Protein AF-A0A183U2Y0-F1 (afdb_monomer_lite)

Organism: Toxocara canis (NCBI:txid6265)

Foldseek 3Di:
DVLVVVLVVCVVVVQADPVVRAGDPPDDDPCPVVRVVSVLCVPCVPQDPLRSDPCSVVVVVVVVVCCVVVVVVVVVVVCPVVDPVVVVCCVVCVVVVVVVVVPPD

Secondary structure (DSSP, 8-state):
-HHHHHHHHHHHTT-EETTTTEE-TT--STTHHHHHHHHHHHH-TT--TTTSSHHHHHHHHHHHHHHHHHHHHHHHHHHHHHS-HHHHHHHHTHHHHHHHHTT--

Structure (mmCIF, N/CA/C/O backbone):
data_AF-A0A183U2Y0-F1
#
_entry.id   AF-A0A183U2Y0-F1
#
loop_
_atom_site.group_PDB
_atom_site.id
_atom_site.type_symbol
_atom_site.label_atom_id
_atom_site.label_alt_id
_atom_site.label_comp_id
_atom_site.label_asym_id
_atom_site.label_entity_id
_atom_site.label_seq_id
_atom_site.pdbx_PDB_ins_code
_atom_site.Cartn_x
_atom_site.Cartn_y
_atom_site.Cartn_z
_atom_site.occupancy
_atom_site.B_iso_or_equiv
_atom_site.auth_seq_id
_atom_site.auth_comp_id
_atom_site.auth_asym_id
_atom_site.auth_atom_id
_atom_site.pdbx_PDB_model_num
ATOM 1 N N . MET A 1 1 ? -27.495 2.476 7.727 1.00 63.47 1 MET A N 1
ATOM 2 C CA . MET A 1 1 ? -27.645 2.187 9.177 1.00 63.47 1 MET A CA 1
ATOM 3 C C . MET A 1 1 ? -26.895 0.935 9.640 1.00 63.47 1 MET A C 1
ATOM 5 O O . MET A 1 1 ? -26.521 0.868 10.803 1.00 63.47 1 MET A O 1
ATOM 9 N N . GLU A 1 2 ? -26.653 -0.049 8.771 1.00 84.31 2 GLU A N 1
ATOM 10 C CA . GLU A 1 2 ? -26.036 -1.329 9.155 1.00 84.31 2 GLU A CA 1
ATOM 11 C C . GLU A 1 2 ? -24.578 -1.204 9.640 1.00 84.31 2 GLU A C 1
ATOM 13 O O . GLU A 1 2 ? -24.201 -1.833 10.625 1.00 84.31 2 GLU A O 1
ATOM 18 N N . MET A 1 3 ? -23.792 -0.306 9.032 1.00 83.12 3 MET A N 1
ATOM 19 C CA . MET A 1 3 ? -22.414 0.001 9.445 1.00 83.12 3 MET A CA 1
ATOM 20 C C . MET A 1 3 ? -22.329 0.483 10.901 1.00 83.12 3 MET A C 1
ATOM 22 O O . MET A 1 3 ? -21.543 -0.040 11.683 1.00 83.12 3 MET A O 1
ATOM 26 N N . PHE A 1 4 ? -23.190 1.423 11.301 1.00 86.25 4 PHE A N 1
ATOM 27 C CA . PHE A 1 4 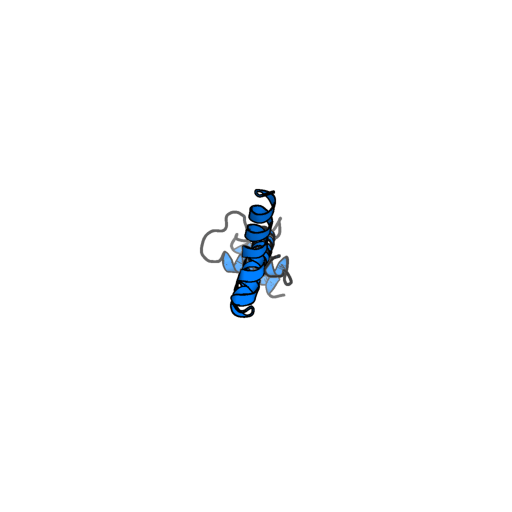? -23.224 1.925 12.678 1.00 86.25 4 PHE A CA 1
ATOM 28 C C . PHE A 1 4 ? -23.658 0.852 13.684 1.00 86.25 4 PHE A C 1
ATOM 30 O O . PHE A 1 4 ? -23.138 0.814 14.794 1.00 86.25 4 PHE A O 1
ATOM 37 N N . ARG A 1 5 ? -24.538 -0.085 13.295 1.00 89.81 5 ARG A N 1
ATOM 38 C CA . ARG A 1 5 ? -24.836 -1.262 14.133 1.00 89.81 5 ARG A CA 1
ATOM 39 C C . ARG A 1 5 ? -23.604 -2.149 14.326 1.00 89.81 5 ARG A C 1
ATOM 41 O O . ARG A 1 5 ? -23.394 -2.634 15.433 1.00 89.81 5 ARG A O 1
ATOM 48 N N . GLN A 1 6 ? -22.788 -2.347 13.289 1.00 90.38 6 GLN A N 1
ATOM 49 C CA . GLN A 1 6 ? -21.547 -3.126 13.395 1.00 90.38 6 GLN A CA 1
ATOM 50 C C . GLN A 1 6 ? -20.499 -2.420 14.261 1.00 90.38 6 GLN A C 1
ATOM 52 O O . GLN A 1 6 ? -19.887 -3.067 15.104 1.00 90.38 6 GLN A O 1
ATOM 57 N N . ILE A 1 7 ? -20.348 -1.099 14.125 1.00 89.50 7 ILE A N 1
ATOM 58 C CA . ILE A 1 7 ? -19.475 -0.295 14.993 1.00 89.50 7 ILE A CA 1
ATOM 59 C C . ILE A 1 7 ? -19.920 -0.415 16.454 1.00 89.50 7 ILE A C 1
ATOM 61 O O . ILE A 1 7 ? -19.103 -0.741 17.310 1.00 89.50 7 ILE A O 1
ATOM 65 N N . ASN A 1 8 ? -21.218 -0.261 16.734 1.00 91.00 8 ASN A N 1
ATOM 66 C CA . ASN A 1 8 ? -21.757 -0.408 18.089 1.00 91.00 8 ASN A CA 1
ATOM 67 C C . ASN A 1 8 ? -21.538 -1.821 18.645 1.00 91.00 8 ASN A C 1
ATOM 69 O O . ASN A 1 8 ? -21.179 -1.980 19.810 1.00 91.00 8 ASN A O 1
ATOM 73 N N . LYS A 1 9 ? -21.688 -2.854 17.807 1.00 91.88 9 LYS A N 1
ATOM 74 C CA . LYS A 1 9 ? -21.356 -4.232 18.180 1.00 91.88 9 LYS A CA 1
ATOM 75 C C . LYS A 1 9 ? -19.870 -4.364 18.532 1.00 91.88 9 LYS A C 1
ATOM 77 O O . LYS A 1 9 ? -19.547 -4.861 19.605 1.00 91.88 9 LYS A O 1
ATOM 82 N N . PHE A 1 10 ? -18.958 -3.869 17.696 1.00 91.38 10 PHE A N 1
ATOM 83 C CA . PHE A 1 10 ? -17.519 -3.927 17.973 1.00 91.38 10 PHE A CA 1
ATOM 84 C C . PHE A 1 10 ? -17.097 -3.087 19.183 1.00 91.38 10 PHE A C 1
ATOM 86 O O . PHE A 1 10 ? -16.181 -3.487 19.901 1.00 91.38 10 PHE A O 1
ATOM 93 N N . ALA A 1 11 ? -17.775 -1.973 19.453 1.00 89.06 11 ALA A N 1
ATOM 94 C CA . ALA A 1 11 ? -17.606 -1.202 20.680 1.00 89.06 11 ALA A CA 1
ATOM 95 C C . ALA A 1 11 ? -18.033 -2.019 21.906 1.00 89.06 11 ALA A C 1
ATOM 97 O O . ALA A 1 11 ? -17.266 -2.113 22.862 1.00 89.06 11 ALA A O 1
ATOM 98 N N . SER A 1 12 ? -19.187 -2.695 21.845 1.00 89.44 12 SER A N 1
ATOM 99 C CA . SER A 1 12 ? -19.656 -3.576 22.927 1.00 89.44 12 SER A CA 1
ATOM 100 C C . SER A 1 12 ? -18.737 -4.780 23.170 1.00 89.44 12 SER A C 1
ATOM 102 O O . SER A 1 12 ? -18.533 -5.187 24.307 1.00 89.44 12 SER A O 1
ATOM 104 N N . GLU A 1 13 ? -18.104 -5.304 22.116 1.00 89.50 13 GLU A N 1
ATOM 105 C CA . GLU A 1 13 ? -17.101 -6.374 22.199 1.00 89.50 13 GLU A CA 1
ATOM 106 C C . GLU A 1 13 ? -15.715 -5.867 22.645 1.00 89.50 13 GLU A C 1
ATOM 108 O O . GLU A 1 13 ? -14.756 -6.637 22.693 1.00 89.50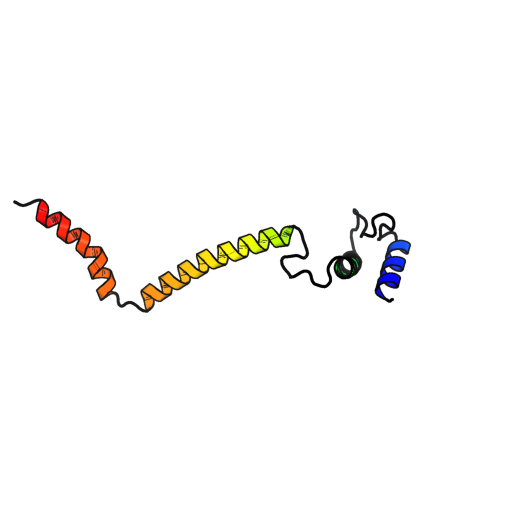 13 GLU A O 1
ATOM 113 N N . GLY A 1 14 ? -15.574 -4.566 22.925 1.00 88.94 14 GLY A N 1
ATOM 114 C CA . GLY A 1 14 ? -14.321 -3.946 23.352 1.00 88.94 14 GLY A CA 1
ATOM 115 C C . GLY A 1 14 ? -13.255 -3.848 22.258 1.00 88.94 14 GLY A C 1
ATOM 116 O O . GLY A 1 14 ? -12.093 -3.588 22.574 1.00 88.94 14 GLY A O 1
ATOM 117 N N . LYS A 1 15 ? -13.634 -4.048 20.991 1.00 90.25 15 LYS A N 1
ATOM 118 C CA . LYS A 1 15 ? -12.761 -4.044 19.806 1.00 90.25 15 LYS A CA 1
ATOM 119 C C . LYS A 1 15 ? -12.683 -2.685 19.108 1.00 90.25 15 LYS A C 1
ATOM 121 O O . LYS A 1 15 ? -11.774 -2.450 18.313 1.00 90.25 15 LYS A O 1
ATOM 126 N N . TRP A 1 16 ? -13.626 -1.801 19.402 1.00 91.31 16 TRP A N 1
ATOM 127 C CA . TRP A 1 16 ? -13.680 -0.447 18.866 1.00 91.31 16 TRP A CA 1
ATOM 128 C C . TRP A 1 16 ? -13.361 0.569 19.957 1.00 91.31 16 TRP A C 1
ATOM 130 O O . TRP A 1 16 ? -13.890 0.492 21.067 1.00 91.31 16 TRP A O 1
ATOM 140 N N . ASP A 1 17 ? -12.494 1.519 19.640 1.00 88.44 17 ASP A N 1
ATOM 141 C CA . ASP A 1 17 ? -12.271 2.713 20.434 1.00 88.44 17 ASP A CA 1
ATOM 142 C C . ASP A 1 17 ? -13.313 3.761 20.034 1.00 88.44 17 ASP A C 1
ATOM 144 O O . ASP A 1 17 ? -13.281 4.306 18.932 1.00 88.44 17 ASP A O 1
ATOM 148 N N . SER A 1 18 ? -14.264 4.020 20.932 1.00 85.62 18 SER A N 1
ATOM 149 C CA . SER A 1 18 ? -15.361 4.960 20.677 1.00 85.62 18 SER A CA 1
ATOM 150 C C . SER A 1 18 ? -14.929 6.425 20.771 1.00 85.62 18 SER A C 1
ATOM 152 O O . SER A 1 18 ? -15.624 7.282 20.239 1.00 85.62 18 SER A O 1
ATOM 154 N N . ILE A 1 19 ? -13.792 6.717 21.414 1.00 83.19 19 ILE A N 1
ATOM 155 C CA . ILE A 1 19 ? -13.258 8.079 21.540 1.00 83.19 19 ILE A CA 1
ATOM 156 C C . ILE A 1 19 ? -12.614 8.485 20.214 1.00 83.19 19 ILE A C 1
ATOM 158 O O . ILE A 1 19 ? -12.931 9.531 19.658 1.00 83.19 19 ILE A O 1
ATOM 162 N N . ASN A 1 20 ? -11.743 7.621 19.688 1.00 82.94 20 ASN A N 1
ATOM 163 C CA . ASN A 1 20 ? -11.017 7.866 18.438 1.00 82.94 20 ASN A CA 1
ATOM 164 C C . ASN A 1 20 ? -11.771 7.382 17.189 1.00 82.94 20 ASN A C 1
ATOM 166 O O . ASN A 1 20 ? -11.310 7.585 16.069 1.00 82.94 20 ASN A O 1
ATOM 170 N N . ASN A 1 21 ? -12.917 6.728 17.385 1.00 85.38 21 ASN A N 1
ATOM 171 C CA . ASN A 1 21 ? -13.745 6.119 16.352 1.00 85.38 21 ASN A CA 1
ATOM 172 C C . ASN A 1 21 ? -12.953 5.224 15.380 1.00 85.38 21 ASN A C 1
ATOM 174 O O . ASN A 1 21 ? -13.034 5.349 14.156 1.00 85.38 21 ASN A O 1
ATOM 178 N N . ALA A 1 22 ? -12.153 4.332 15.958 1.00 88.12 22 ALA A N 1
ATOM 179 C CA . ALA A 1 22 ? -11.223 3.474 15.240 1.00 88.12 22 ALA A CA 1
ATOM 180 C C . ALA A 1 22 ? -11.126 2.086 15.904 1.00 88.12 22 ALA A C 1
ATOM 182 O O . ALA A 1 22 ? -11.515 1.917 17.061 1.00 88.12 22 ALA A O 1
ATOM 183 N N . PRO A 1 23 ? -10.586 1.066 15.215 1.00 90.00 23 PRO A N 1
ATOM 184 C CA . PRO A 1 23 ? -10.221 -0.199 15.845 1.00 90.00 23 PRO A CA 1
ATOM 185 C C . PRO A 1 23 ? -9.227 0.028 16.993 1.00 90.00 23 PRO A C 1
ATOM 187 O O . PRO A 1 23 ? -8.318 0.850 16.864 1.00 90.00 23 PRO A O 1
ATOM 190 N N . LYS A 1 24 ? -9.337 -0.725 18.096 1.00 86.56 24 LYS A N 1
ATOM 191 C CA . LYS A 1 24 ? -8.328 -0.651 19.167 1.00 86.56 24 LYS A CA 1
ATOM 192 C C . LYS A 1 24 ? -6.936 -1.033 18.653 1.00 86.56 24 LYS A C 1
ATOM 194 O O . LYS A 1 24 ? -6.795 -1.972 17.874 1.00 86.56 24 LYS A O 1
ATOM 199 N N . LEU A 1 25 ? -5.906 -0.366 19.180 1.00 77.94 25 LEU A N 1
ATOM 200 C CA . LEU A 1 25 ? -4.498 -0.618 18.839 1.00 77.94 25 LEU A CA 1
ATOM 201 C C . LEU A 1 25 ? -4.083 -2.088 19.016 1.00 77.94 25 LEU A C 1
ATOM 203 O O . LEU A 1 25 ? -3.422 -2.654 18.150 1.00 77.94 25 LEU A O 1
ATOM 207 N N . PHE A 1 26 ? -4.496 -2.721 20.115 1.00 82.75 26 PHE A N 1
ATOM 208 C CA . PHE A 1 26 ? -4.134 -4.104 20.442 1.00 82.75 26 PHE A CA 1
ATOM 209 C C . PHE A 1 26 ? -5.220 -5.098 20.023 1.00 82.75 26 PHE A C 1
ATOM 211 O O . PHE A 1 26 ? -5.751 -5.845 20.845 1.00 82.75 26 PHE A O 1
ATOM 218 N N . LEU A 1 27 ? -5.576 -5.094 18.736 1.00 82.25 27 LEU A N 1
ATOM 219 C CA . LEU A 1 27 ? -6.529 -6.053 18.184 1.00 82.25 27 LEU A CA 1
ATOM 220 C C . LEU A 1 27 ? -5.818 -7.267 17.579 1.00 82.25 27 LEU A C 1
ATOM 222 O O . LEU A 1 27 ? -5.296 -7.212 16.463 1.00 82.25 27 LEU A O 1
ATOM 226 N N . PHE A 1 28 ? -5.850 -8.388 18.293 1.00 79.00 28 PHE A N 1
ATOM 227 C CA . PHE A 1 28 ? -5.256 -9.649 17.852 1.00 79.00 28 PHE A CA 1
ATOM 228 C C . PHE A 1 28 ? -6.320 -10.748 17.726 1.00 79.00 28 PHE A C 1
ATOM 230 O O . PHE A 1 28 ? -7.300 -10.771 18.467 1.00 79.00 28 PHE A O 1
ATOM 237 N N . GLY A 1 29 ? -6.129 -11.672 16.781 1.00 78.75 29 GLY A N 1
ATOM 238 C CA . GLY A 1 29 ? -6.984 -12.854 16.623 1.00 78.75 29 GLY A CA 1
ATOM 239 C C . GLY A 1 29 ? -8.216 -12.683 15.720 1.00 78.75 29 GLY A C 1
ATOM 240 O O . GLY A 1 29 ? -8.275 -11.816 14.842 1.00 78.75 29 GLY A O 1
ATOM 241 N N . LYS A 1 30 ? -9.192 -13.588 15.897 1.00 73.69 30 LYS A N 1
ATOM 242 C CA . LYS A 1 30 ? -10.403 -13.689 15.063 1.00 73.69 30 LYS A CA 1
ATOM 243 C C . LYS A 1 30 ? -11.283 -12.439 15.221 1.00 73.69 30 LYS A C 1
ATOM 245 O O . LYS A 1 30 ? -11.619 -12.038 16.331 1.00 73.69 30 LYS A O 1
ATOM 250 N N . GLY A 1 31 ? -11.665 -11.834 14.095 1.00 77.25 31 GLY A N 1
ATOM 251 C CA . GLY A 1 31 ? -12.502 -10.627 14.037 1.00 77.25 31 GLY A CA 1
ATOM 252 C C . GLY A 1 31 ? -11.748 -9.328 13.732 1.00 77.25 31 GLY A C 1
ATOM 253 O O . GLY A 1 31 ? -12.390 -8.328 13.427 1.00 77.25 31 GLY A O 1
ATOM 254 N N . ARG A 1 32 ? -10.404 -9.328 13.714 1.00 83.38 32 ARG A N 1
ATOM 255 C CA . ARG A 1 32 ? -9.619 -8.160 13.266 1.00 83.38 32 ARG A CA 1
ATOM 256 C C . ARG A 1 32 ? -9.961 -7.746 11.841 1.00 83.38 32 ARG A C 1
ATOM 258 O O . ARG A 1 32 ? -10.179 -6.567 11.587 1.00 83.38 32 ARG A O 1
ATOM 265 N N . ALA A 1 33 ? -10.032 -8.710 10.928 1.00 83.31 33 ALA A N 1
ATOM 266 C CA . ALA A 1 33 ? -10.337 -8.440 9.527 1.00 83.31 33 ALA A CA 1
ATOM 267 C C . ALA A 1 33 ? -11.704 -7.756 9.353 1.00 83.31 33 ALA A C 1
ATOM 269 O O . ALA A 1 33 ? -11.815 -6.814 8.575 1.00 83.31 33 ALA A O 1
ATOM 270 N N . ASP A 1 34 ? -12.717 -8.173 10.116 1.00 86.69 34 ASP A N 1
ATOM 271 C CA . ASP A 1 34 ? -14.062 -7.597 10.037 1.00 86.69 34 ASP 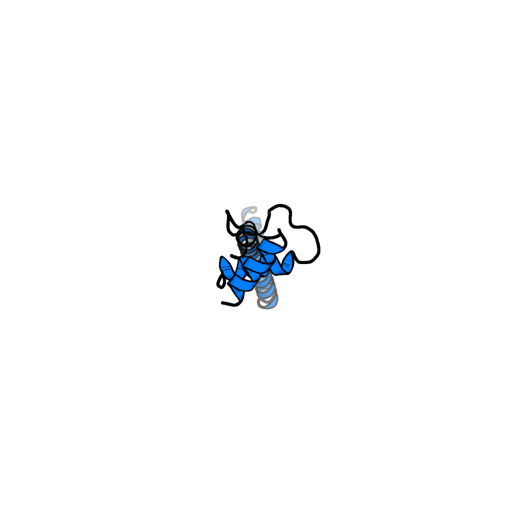A CA 1
ATOM 272 C C . ASP A 1 34 ? -14.113 -6.170 10.599 1.00 86.69 34 ASP A C 1
ATOM 274 O O . ASP A 1 34 ? -14.706 -5.288 9.980 1.00 86.69 34 ASP A O 1
ATOM 278 N N . VAL A 1 35 ? -13.438 -5.923 11.727 1.00 87.88 35 VAL A N 1
ATOM 279 C CA . VAL A 1 35 ? -13.347 -4.591 12.348 1.00 87.88 35 VAL A CA 1
ATOM 280 C C . VAL A 1 35 ? -12.617 -3.609 11.428 1.00 87.88 35 VAL A C 1
ATOM 282 O O . VAL A 1 35 ? -13.100 -2.503 11.187 1.00 87.88 35 VAL A O 1
ATOM 285 N N . TYR A 1 36 ? -11.487 -4.027 10.848 1.00 85.44 36 TYR A N 1
ATOM 286 C CA . TYR A 1 36 ? -10.760 -3.207 9.878 1.00 85.44 36 TYR A CA 1
ATOM 287 C C . TYR A 1 36 ? -11.544 -3.023 8.578 1.00 85.44 36 TYR A C 1
ATOM 289 O O . TYR A 1 36 ? -11.510 -1.934 8.018 1.00 85.44 36 TYR A O 1
ATOM 297 N N . ARG A 1 37 ? -12.302 -4.022 8.107 1.00 85.50 37 ARG A N 1
ATOM 298 C CA . ARG A 1 37 ? -13.175 -3.867 6.931 1.00 85.50 37 ARG A CA 1
ATOM 299 C C . ARG A 1 37 ? -14.191 -2.745 7.141 1.00 85.50 37 ARG A C 1
ATOM 301 O O . ARG A 1 37 ? -14.315 -1.890 6.270 1.00 85.50 37 ARG A O 1
ATOM 308 N N . VAL A 1 38 ? -14.865 -2.723 8.291 1.00 87.19 38 VAL A N 1
ATOM 309 C CA . VAL A 1 38 ? -15.826 -1.661 8.638 1.00 87.19 38 VAL A CA 1
ATOM 310 C C . VAL A 1 38 ? -15.133 -0.307 8.781 1.00 87.19 38 VAL A C 1
ATOM 312 O O . VAL A 1 38 ? -15.620 0.688 8.253 1.00 87.19 38 VAL A O 1
ATOM 315 N N . TYR A 1 39 ? -13.958 -0.264 9.411 1.00 86.12 39 TYR A N 1
ATOM 316 C CA . TYR A 1 39 ? -13.164 0.962 9.504 1.00 86.12 39 TYR A CA 1
ATOM 317 C C . TYR A 1 39 ? -12.749 1.507 8.131 1.00 86.12 39 TYR A C 1
ATOM 319 O O . TYR A 1 39 ? -12.900 2.694 7.862 1.00 86.12 39 TYR A O 1
ATOM 327 N N . HIS A 1 40 ? -12.288 0.648 7.224 1.00 81.12 40 HIS A N 1
ATOM 328 C CA . HIS A 1 40 ? -11.919 1.054 5.869 1.00 81.12 40 HIS A CA 1
ATOM 329 C C . HIS A 1 40 ? -13.129 1.525 5.053 1.00 81.12 40 HIS A C 1
ATOM 331 O O . HIS A 1 40 ? -13.009 2.500 4.317 1.00 81.12 40 HIS A O 1
ATOM 337 N N . GLN A 1 41 ? -14.293 0.885 5.213 1.00 81.81 41 GLN A N 1
ATOM 338 C CA . GLN A 1 41 ? -15.552 1.355 4.622 1.00 81.81 41 GLN A CA 1
ATOM 339 C C . GLN A 1 41 ? -15.963 2.733 5.152 1.00 81.81 41 GLN A C 1
ATOM 341 O O . GLN A 1 41 ? -16.535 3.519 4.403 1.00 81.81 41 GLN A O 1
ATOM 346 N N . MET A 1 42 ? -15.656 3.031 6.418 1.00 79.06 42 MET A N 1
ATOM 347 C CA . MET A 1 42 ? -15.955 4.319 7.036 1.00 79.06 42 MET A CA 1
ATOM 348 C C . MET A 1 42 ? -14.984 5.428 6.602 1.00 79.06 42 MET A C 1
ATOM 350 O O . MET A 1 42 ? -15.419 6.532 6.292 1.00 79.06 42 MET A O 1
ATOM 354 N N . VAL A 1 43 ? -13.678 5.156 6.608 1.00 74.94 43 VAL A N 1
ATOM 355 C CA . VAL A 1 43 ? -12.641 6.180 6.393 1.00 74.94 43 VAL A CA 1
ATOM 356 C C . VAL A 1 43 ? -12.374 6.424 4.911 1.00 74.94 43 VAL A C 1
ATOM 358 O O . VAL A 1 43 ? -12.023 7.540 4.529 1.00 74.94 43 VAL A O 1
ATOM 361 N N . SER A 1 44 ? -12.500 5.409 4.050 1.00 65.38 44 SER A N 1
ATOM 362 C CA . SER A 1 44 ? -12.220 5.568 2.619 1.00 65.38 44 SER A CA 1
ATOM 363 C C . SER A 1 44 ? -12.880 4.478 1.759 1.00 65.38 44 SER A C 1
ATOM 365 O O . SER A 1 44 ? -12.189 3.567 1.285 1.00 65.38 44 SER A O 1
ATOM 367 N N . PRO A 1 45 ? -14.197 4.564 1.497 1.00 61.53 45 PRO A N 1
ATOM 368 C CA . PRO A 1 45 ? -14.861 3.645 0.570 1.00 61.53 45 PRO A CA 1
ATOM 369 C C . PRO A 1 45 ? -14.247 3.694 -0.847 1.00 61.53 45 PRO A C 1
ATOM 371 O O . PRO A 1 45 ? -14.146 2.649 -1.487 1.00 61.53 45 PRO A O 1
ATOM 374 N N . ASP A 1 46 ? -13.713 4.853 -1.263 1.00 55.00 46 ASP A N 1
ATOM 375 C CA . ASP A 1 46 ? -13.084 5.101 -2.576 1.00 55.00 46 ASP A CA 1
ATOM 376 C C . ASP A 1 46 ? -11.544 5.112 -2.573 1.00 55.00 46 ASP A C 1
ATOM 378 O O . ASP A 1 46 ? -10.908 5.530 -3.546 1.00 55.00 46 ASP A O 1
ATOM 382 N N . ALA A 1 47 ? -10.888 4.655 -1.497 1.00 55.16 47 ALA A N 1
ATOM 383 C CA . ALA A 1 47 ? -9.431 4.551 -1.526 1.00 55.16 47 ALA A CA 1
ATOM 384 C C . ALA A 1 47 ? -9.012 3.490 -2.550 1.00 55.16 47 ALA A C 1
ATOM 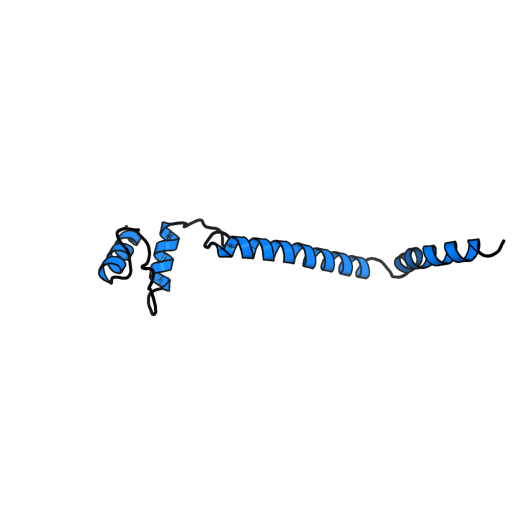386 O O . ALA A 1 47 ? -9.153 2.283 -2.327 1.00 55.16 47 ALA A O 1
ATOM 387 N N . ASN A 1 48 ? -8.464 3.977 -3.666 1.00 60.28 48 ASN A N 1
ATOM 388 C CA . ASN A 1 48 ? -7.774 3.211 -4.696 1.00 60.28 48 ASN A CA 1
ATOM 389 C C . ASN A 1 48 ? -6.824 2.180 -4.043 1.00 60.28 48 ASN A C 1
ATOM 391 O O . ASN A 1 48 ? -6.351 2.406 -2.928 1.00 60.28 48 ASN A O 1
ATOM 395 N N . ILE A 1 49 ? -6.501 1.061 -4.702 1.00 58.06 49 ILE A N 1
ATOM 396 C CA . ILE A 1 49 ? -5.709 -0.040 -4.092 1.00 58.06 49 ILE A CA 1
ATOM 397 C C . ILE A 1 49 ? -4.372 0.481 -3.511 1.00 58.06 49 ILE A C 1
ATOM 399 O O . ILE A 1 49 ? -3.896 0.009 -2.481 1.00 58.06 49 ILE A O 1
ATOM 403 N N . PHE A 1 50 ? -3.829 1.548 -4.106 1.00 60.50 50 PHE A N 1
ATOM 404 C CA . PHE A 1 50 ? -2.616 2.256 -3.679 1.00 60.50 50 PHE A CA 1
ATOM 405 C C . PHE A 1 50 ? -2.809 3.338 -2.594 1.00 60.50 50 PHE A C 1
ATOM 407 O O . PHE A 1 50 ? -1.831 3.932 -2.157 1.00 60.50 50 PHE A O 1
ATOM 414 N N . GLY A 1 51 ? -4.040 3.636 -2.179 1.00 57.22 51 GLY A N 1
ATOM 415 C CA . GLY A 1 51 ? -4.391 4.664 -1.187 1.00 57.22 51 GLY A CA 1
ATOM 416 C C . GLY A 1 51 ? -4.951 4.116 0.129 1.00 57.22 51 GLY A C 1
ATOM 417 O O . GLY A 1 51 ? -5.145 4.879 1.066 1.00 57.22 51 GLY A O 1
ATOM 418 N N . ARG A 1 52 ? -5.196 2.800 0.237 1.00 62.09 52 ARG A N 1
ATOM 419 C CA . ARG A 1 52 ? -5.786 2.183 1.445 1.00 62.09 52 ARG A CA 1
ATOM 420 C C . ARG A 1 52 ? -4.864 2.128 2.663 1.00 62.09 52 ARG A C 1
ATOM 422 O O . ARG A 1 52 ? -5.328 1.812 3.755 1.00 62.09 52 ARG A O 1
ATOM 429 N N . SER A 1 53 ? -3.568 2.376 2.495 1.00 60.88 53 SER A N 1
ATOM 430 C CA . SER A 1 53 ? -2.601 2.328 3.592 1.00 60.88 53 SER A CA 1
ATOM 431 C C . SER A 1 53 ? -1.388 3.216 3.300 1.00 60.88 53 SER A C 1
ATOM 433 O O . SER A 1 53 ? -1.088 3.437 2.123 1.00 60.88 53 SER A O 1
ATOM 435 N N . PRO A 1 54 ? -0.633 3.652 4.328 1.00 62.50 54 PRO A N 1
ATOM 436 C CA . PRO A 1 54 ? 0.652 4.334 4.141 1.00 62.50 54 PRO A CA 1
ATOM 437 C C . PRO A 1 54 ? 1.621 3.549 3.236 1.00 62.50 54 PRO A C 1
ATOM 439 O O . PRO A 1 54 ? 2.394 4.131 2.483 1.00 62.50 54 PRO A O 1
ATOM 442 N N . TYR A 1 55 ? 1.518 2.213 3.232 1.00 66.06 55 TYR A N 1
ATOM 443 C CA . TYR A 1 55 ? 2.302 1.318 2.375 1.00 66.06 55 TYR A CA 1
ATOM 444 C C . TYR A 1 55 ? 1.930 1.381 0.887 1.00 66.06 55 TYR A C 1
ATOM 446 O O . TYR A 1 55 ? 2.747 1.052 0.027 1.00 66.06 55 TYR A O 1
ATOM 454 N N . GLY A 1 56 ? 0.722 1.837 0.553 1.00 68.62 56 GLY A N 1
ATOM 455 C CA . GLY A 1 56 ? 0.253 1.922 -0.828 1.00 68.62 56 GLY A CA 1
ATOM 456 C C . GLY A 1 56 ? 1.038 2.933 -1.669 1.00 68.62 56 GLY A C 1
ATOM 457 O O . GLY A 1 56 ? 1.249 2.714 -2.863 1.00 68.62 56 GLY A O 1
ATOM 458 N N . GLN A 1 57 ? 1.562 3.988 -1.039 1.00 72.69 57 GLN A N 1
ATOM 459 C CA . GLN A 1 57 ? 2.386 4.993 -1.709 1.00 72.69 57 GLN A CA 1
ATOM 460 C C . GLN A 1 57 ? 3.771 4.433 -2.076 1.00 72.69 57 GLN A C 1
ATOM 462 O O . GLN A 1 57 ? 4.244 4.649 -3.194 1.00 72.69 57 GLN A O 1
ATOM 467 N N . TYR A 1 58 ? 4.367 3.624 -1.192 1.00 80.44 58 TYR A N 1
ATOM 468 C CA . TYR A 1 58 ? 5.604 2.887 -1.469 1.00 80.44 58 TYR A CA 1
ATOM 469 C C . TYR A 1 58 ? 5.407 1.835 -2.568 1.00 80.44 58 TYR A C 1
ATOM 471 O O . TYR A 1 58 ? 6.209 1.760 -3.495 1.00 80.44 58 TYR A O 1
ATOM 479 N N . MET A 1 59 ? 4.301 1.085 -2.541 1.00 81.44 59 MET A N 1
ATOM 480 C CA . MET A 1 59 ? 3.981 0.122 -3.602 1.00 81.44 59 MET A CA 1
ATOM 481 C C . MET A 1 59 ? 3.743 0.793 -4.956 1.00 81.44 59 MET A C 1
ATOM 483 O O . MET A 1 59 ? 4.147 0.259 -5.984 1.00 81.44 59 MET A O 1
ATOM 487 N N . LYS A 1 60 ? 3.146 1.990 -4.978 1.00 81.00 60 LYS A N 1
ATOM 488 C CA . LYS A 1 60 ? 2.996 2.786 -6.203 1.00 81.00 60 LYS A CA 1
ATOM 489 C C . LYS A 1 60 ? 4.350 3.227 -6.761 1.00 81.00 60 LYS A C 1
ATOM 491 O O . LYS A 1 60 ? 4.530 3.230 -7.978 1.00 81.00 60 LYS A O 1
ATOM 496 N N . ALA A 1 61 ? 5.294 3.590 -5.893 1.00 84.75 61 ALA A N 1
ATOM 497 C CA . ALA A 1 61 ? 6.657 3.913 -6.301 1.00 84.75 61 ALA A CA 1
ATOM 498 C C . ALA A 1 61 ? 7.373 2.678 -6.870 1.00 84.75 61 ALA A C 1
ATOM 500 O O . ALA A 1 61 ? 7.885 2.743 -7.984 1.00 84.75 61 ALA A O 1
ATOM 501 N N . LEU A 1 62 ? 7.316 1.538 -6.175 1.00 89.38 62 LEU A N 1
ATOM 502 C CA . LEU A 1 62 ? 7.887 0.273 -6.652 1.00 89.38 62 LEU A CA 1
ATOM 503 C C . LEU A 1 62 ? 7.287 -0.167 -7.992 1.00 89.38 62 LEU A C 1
ATOM 505 O O . LEU A 1 62 ? 8.021 -0.559 -8.892 1.00 89.38 62 LEU A O 1
ATOM 509 N N . TRP A 1 63 ? 5.971 -0.037 -8.160 1.00 85.50 63 TRP A N 1
ATOM 510 C CA . TRP A 1 63 ? 5.294 -0.352 -9.416 1.00 85.50 63 TRP A CA 1
ATOM 511 C C . TRP A 1 63 ? 5.773 0.530 -10.575 1.00 85.50 63 TRP A C 1
ATOM 513 O O . TRP A 1 63 ? 6.035 0.033 -11.665 1.00 85.50 63 TRP A O 1
ATOM 523 N N . ARG 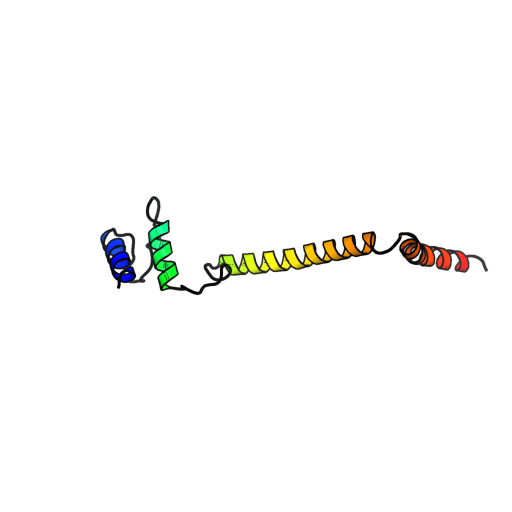A 1 64 ? 5.951 1.837 -10.344 1.00 89.50 64 ARG A N 1
ATOM 524 C CA . ARG A 1 64 ? 6.499 2.756 -11.357 1.00 89.50 64 ARG A CA 1
ATOM 525 C C . ARG A 1 64 ? 7.930 2.395 -11.739 1.00 89.50 64 ARG A C 1
ATOM 527 O O . ARG A 1 64 ? 8.255 2.398 -12.919 1.00 89.50 64 ARG A O 1
ATOM 534 N N . VAL A 1 65 ? 8.757 2.065 -10.752 1.00 93.75 65 VAL A N 1
ATOM 535 C CA . VAL A 1 65 ? 10.138 1.626 -10.973 1.00 93.75 65 VAL A CA 1
ATOM 536 C C . VAL A 1 65 ? 10.159 0.341 -11.804 1.00 93.75 65 VAL A C 1
ATOM 538 O O . VAL A 1 65 ? 10.856 0.275 -12.813 1.00 93.75 65 VAL A O 1
ATOM 541 N N . PHE A 1 66 ? 9.329 -0.640 -11.448 1.00 93.75 66 PHE A N 1
ATOM 542 C CA . PHE A 1 66 ? 9.175 -1.874 -12.212 1.00 93.75 66 PHE A CA 1
ATOM 543 C C . PHE A 1 66 ? 8.748 -1.616 -13.663 1.00 93.75 66 PHE A C 1
ATOM 545 O O . PHE A 1 66 ? 9.341 -2.184 -14.572 1.00 93.75 66 PHE A O 1
ATOM 552 N N . LEU A 1 67 ? 7.776 -0.729 -13.900 1.00 94.50 67 LEU A N 1
ATOM 553 C CA . LEU A 1 67 ? 7.336 -0.379 -15.255 1.00 94.50 67 LEU A CA 1
ATOM 554 C C . LEU A 1 67 ? 8.441 0.276 -16.090 1.00 94.50 67 LEU A C 1
ATOM 556 O O . LEU A 1 67 ? 8.538 -0.006 -17.280 1.00 94.50 67 LEU A O 1
ATOM 560 N N . ILE A 1 68 ? 9.281 1.122 -15.487 1.00 93.50 68 ILE A N 1
ATOM 561 C CA . ILE A 1 68 ? 10.410 1.748 -16.189 1.00 93.50 68 ILE A CA 1
ATOM 562 C C . ILE A 1 68 ? 11.426 0.685 -16.607 1.00 93.50 68 ILE A C 1
ATOM 564 O O . ILE A 1 68 ? 11.803 0.621 -17.778 1.00 93.50 68 ILE A O 1
ATOM 568 N N . PHE A 1 69 ? 11.847 -0.175 -15.677 1.00 93.62 69 PHE A N 1
ATOM 569 C CA . PHE A 1 69 ? 12.838 -1.211 -15.972 1.00 93.62 69 PHE A CA 1
ATOM 570 C C . PHE A 1 69 ? 12.291 -2.278 -16.922 1.00 93.62 69 PHE A C 1
ATOM 572 O O . PHE A 1 69 ? 12.932 -2.597 -17.920 1.00 93.62 69 PHE A O 1
ATOM 579 N N . GLY A 1 70 ? 11.085 -2.781 -16.656 1.00 93.50 70 GLY A N 1
ATOM 580 C CA . GLY A 1 70 ? 10.417 -3.768 -17.498 1.00 93.50 70 GLY A CA 1
ATOM 581 C C . GLY A 1 70 ? 10.115 -3.228 -18.894 1.00 93.50 70 GLY A C 1
ATOM 582 O O . GLY A 1 70 ? 10.349 -3.925 -19.875 1.00 93.50 70 GLY A O 1
ATOM 583 N N . GLY A 1 71 ? 9.671 -1.972 -19.002 1.00 93.56 71 GLY A N 1
ATOM 584 C CA . GLY A 1 71 ? 9.439 -1.310 -20.286 1.00 93.56 71 GLY A CA 1
ATOM 585 C C . GLY A 1 71 ? 10.727 -1.106 -21.081 1.00 93.56 71 GLY A C 1
ATOM 586 O O . GLY A 1 71 ? 10.762 -1.413 -22.267 1.00 93.56 71 GLY A O 1
ATOM 587 N N . THR A 1 72 ? 11.803 -0.660 -20.427 1.00 91.38 72 THR A N 1
ATOM 588 C CA . THR A 1 72 ? 13.118 -0.495 -21.074 1.00 91.38 72 THR A CA 1
ATOM 589 C C . THR A 1 72 ? 13.659 -1.831 -21.577 1.00 91.38 72 THR A C 1
ATOM 591 O O . THR A 1 72 ? 14.109 -1.921 -22.716 1.00 91.38 72 THR A O 1
ATOM 594 N N . TRP A 1 73 ? 13.574 -2.884 -20.761 1.00 92.00 73 TRP A N 1
ATOM 595 C CA . TRP A 1 73 ? 14.000 -4.226 -21.152 1.00 92.00 73 TRP A CA 1
ATOM 596 C C . TRP A 1 73 ? 13.162 -4.772 -22.313 1.00 92.00 73 TRP A C 1
ATOM 598 O O . TRP A 1 73 ? 13.720 -5.227 -23.304 1.00 92.00 73 TRP A O 1
ATOM 608 N N . ALA A 1 74 ? 11.834 -4.644 -22.246 1.00 91.69 74 ALA A N 1
ATOM 609 C CA . ALA A 1 74 ? 10.944 -5.082 -23.317 1.00 91.69 74 ALA A CA 1
ATOM 610 C C . ALA A 1 74 ? 11.205 -4.334 -24.634 1.00 91.69 74 ALA A C 1
ATOM 612 O O . ALA A 1 74 ? 11.221 -4.957 -25.692 1.00 91.69 74 ALA A O 1
ATOM 613 N N . LEU A 1 75 ? 11.454 -3.019 -24.578 1.00 89.38 75 LEU A N 1
ATOM 614 C CA . LEU A 1 75 ? 11.834 -2.223 -25.748 1.00 89.38 75 LEU A CA 1
ATOM 615 C C . LEU A 1 75 ? 13.179 -2.671 -26.328 1.00 89.38 75 LEU A C 1
ATOM 617 O O . LEU A 1 75 ? 13.288 -2.812 -27.542 1.00 89.38 75 LEU A O 1
ATOM 621 N N . TYR A 1 76 ? 14.180 -2.926 -25.481 1.00 86.56 76 TYR A N 1
ATOM 622 C CA . TYR A 1 76 ? 15.479 -3.442 -25.913 1.00 86.56 76 TYR A CA 1
ATOM 623 C C . TYR A 1 76 ? 15.343 -4.805 -26.606 1.00 86.56 76 TYR A C 1
ATOM 625 O O . TYR A 1 76 ? 15.833 -4.987 -27.717 1.00 86.56 76 TYR A O 1
ATOM 633 N N . THR A 1 77 ? 14.619 -5.745 -25.995 1.00 86.25 77 THR A N 1
ATOM 634 C CA . THR A 1 77 ? 14.401 -7.077 -26.572 1.00 86.25 77 THR A CA 1
ATOM 635 C C . THR A 1 77 ? 13.596 -7.007 -27.869 1.00 86.25 77 THR A C 1
ATOM 637 O O . THR A 1 77 ? 13.931 -7.690 -28.833 1.00 86.25 77 THR A O 1
ATOM 640 N N . ALA A 1 78 ? 12.567 -6.159 -27.937 1.00 86.44 78 ALA A N 1
ATOM 641 C CA . ALA A 1 78 ? 11.813 -5.948 -29.170 1.00 86.44 78 ALA A CA 1
ATOM 642 C C . ALA A 1 78 ? 12.690 -5.338 -30.275 1.00 86.44 78 ALA A C 1
ATOM 644 O O . ALA A 1 78 ? 12.600 -5.762 -31.423 1.00 86.44 78 ALA A O 1
ATOM 645 N N . TYR A 1 79 ? 13.568 -4.390 -29.937 1.00 81.19 79 TYR A N 1
ATOM 646 C CA . TYR A 1 79 ? 14.530 -3.820 -30.879 1.00 81.19 79 TYR A CA 1
ATOM 647 C C . TYR A 1 79 ? 15.479 -4.889 -31.433 1.00 81.19 79 TYR A C 1
ATOM 649 O O . TYR A 1 79 ? 15.648 -4.965 -32.646 1.00 81.19 79 TYR A O 1
ATOM 657 N N . GLU A 1 80 ? 16.040 -5.753 -30.581 1.00 77.81 80 GLU A N 1
ATOM 658 C CA . GLU A 1 80 ? 16.898 -6.857 -31.033 1.00 77.81 80 GLU A CA 1
ATOM 659 C C . GLU A 1 80 ? 16.165 -7.871 -31.921 1.00 77.81 80 GLU A C 1
ATOM 661 O O . GLU A 1 80 ? 16.776 -8.424 -32.828 1.00 77.81 80 GLU A O 1
ATOM 666 N N . GLN A 1 81 ? 14.877 -8.128 -31.675 1.00 79.50 81 GLN A N 1
ATOM 667 C CA . GLN A 1 81 ? 14.106 -9.084 -32.478 1.00 79.50 81 GLN A CA 1
ATOM 668 C C . GLN A 1 81 ? 13.612 -8.507 -33.808 1.00 79.50 81 GLN A C 1
ATOM 670 O O . GLN A 1 81 ? 13.477 -9.248 -34.778 1.00 79.50 81 GLN A O 1
ATOM 675 N N . ILE A 1 82 ? 13.306 -7.207 -33.859 1.00 77.38 82 ILE A N 1
ATOM 676 C CA . ILE A 1 82 ? 12.772 -6.548 -35.060 1.00 77.38 82 ILE A CA 1
ATOM 677 C C . ILE A 1 82 ? 13.899 -6.102 -35.993 1.00 77.38 82 ILE A C 1
ATOM 679 O O . ILE A 1 82 ? 13.723 -6.141 -37.210 1.00 77.38 82 ILE A O 1
ATOM 683 N N . VAL A 1 83 ? 15.039 -5.659 -35.453 1.00 65.94 83 VAL A N 1
ATOM 684 C CA . VAL A 1 83 ? 16.171 -5.189 -36.258 1.00 65.94 83 VAL A CA 1
ATOM 685 C C . VAL A 1 83 ? 17.076 -6.373 -36.612 1.00 65.94 83 VAL A C 1
ATOM 687 O O . VAL A 1 83 ? 17.701 -6.940 -35.716 1.00 65.94 83 VAL A O 1
ATOM 690 N N . PRO A 1 84 ? 17.206 -6.733 -37.903 1.00 61.59 84 PRO A N 1
ATOM 691 C CA . PRO A 1 84 ? 18.122 -7.779 -38.341 1.00 61.59 84 PRO A CA 1
ATOM 692 C C . PRO A 1 84 ? 19.571 -7.424 -37.986 1.00 61.59 84 PRO A C 1
ATOM 694 O O . PRO A 1 84 ? 19.983 -6.264 -38.088 1.00 61.59 84 PRO A O 1
ATOM 697 N N . GLU A 1 85 ? 20.356 -8.433 -37.607 1.00 56.25 85 GLU A N 1
ATOM 698 C CA . GLU A 1 85 ? 21.732 -8.308 -37.099 1.00 56.25 85 GLU A CA 1
ATOM 699 C C . GLU A 1 85 ? 22.676 -7.491 -38.009 1.00 56.25 85 GLU A C 1
ATOM 701 O O . GLU A 1 85 ? 23.613 -6.855 -37.518 1.00 56.25 85 GLU A O 1
ATOM 706 N N . GLU A 1 86 ? 22.386 -7.430 -39.312 1.00 54.97 86 GLU A N 1
ATOM 707 C CA . GLU A 1 86 ? 23.170 -6.710 -40.324 1.00 54.97 86 GLU A CA 1
ATOM 708 C C . GLU A 1 86 ? 23.273 -5.193 -40.067 1.00 54.97 86 GLU A C 1
ATOM 710 O O . GLU A 1 86 ? 24.344 -4.610 -40.246 1.00 54.97 86 GLU A O 1
ATOM 715 N N . TYR A 1 87 ? 22.221 -4.537 -39.557 1.00 55.62 87 TYR A N 1
ATOM 716 C CA . TYR A 1 87 ? 22.273 -3.098 -39.238 1.00 55.62 87 TYR A CA 1
ATOM 717 C C . TYR A 1 87 ? 22.945 -2.806 -37.890 1.00 55.62 87 TYR A C 1
ATOM 719 O O . TYR A 1 87 ? 23.486 -1.718 -37.680 1.00 55.62 87 TYR A O 1
ATOM 727 N N . ARG A 1 88 ? 22.944 -3.781 -36.971 1.00 54.44 88 ARG A N 1
ATOM 728 C CA . ARG A 1 88 ? 23.557 -3.647 -35.642 1.00 54.44 88 ARG A CA 1
ATOM 729 C C . ARG A 1 88 ? 25.082 -3.748 -35.714 1.00 54.44 88 ARG A C 1
ATOM 731 O O . ARG A 1 88 ? 25.779 -3.018 -35.008 1.00 54.44 88 ARG A O 1
ATOM 738 N N . LEU A 1 89 ? 25.597 -4.605 -36.599 1.00 54.59 89 LEU A N 1
ATOM 739 C CA . LEU A 1 89 ? 27.029 -4.732 -36.886 1.00 54.59 89 LEU A CA 1
ATOM 740 C C . LEU A 1 89 ? 27.603 -3.441 -37.493 1.00 54.59 89 LEU A C 1
ATOM 742 O O . LEU A 1 89 ? 28.672 -2.988 -37.089 1.00 54.59 89 LEU A O 1
ATOM 746 N N . HIS A 1 90 ? 26.853 -2.803 -38.398 1.00 56.00 90 HIS A N 1
ATOM 747 C CA . HIS A 1 90 ? 27.303 -1.622 -39.140 1.00 56.00 90 HIS A CA 1
ATOM 748 C C . HIS A 1 90 ? 27.508 -0.372 -38.266 1.00 56.00 90 HIS A C 1
ATOM 750 O O . HIS A 1 90 ? 28.217 0.543 -38.673 1.00 56.00 90 HIS A O 1
ATOM 756 N N . TYR A 1 91 ? 26.912 -0.315 -37.069 1.00 56.00 91 TYR A N 1
ATOM 757 C CA . TYR A 1 91 ? 27.155 0.758 -36.094 1.00 56.00 91 TYR A CA 1
ATOM 758 C C . TYR A 1 91 ? 28.238 0.379 -35.075 1.00 56.00 91 TYR A C 1
ATOM 760 O O . TYR A 1 91 ? 29.033 1.226 -34.675 1.00 56.00 91 TYR A O 1
ATOM 768 N N . LYS A 1 92 ? 28.304 -0.900 -34.680 1.00 56.22 92 LYS A N 1
ATOM 769 C CA . LYS A 1 92 ? 29.268 -1.392 -33.684 1.00 56.22 92 LYS A CA 1
ATOM 770 C C . LYS A 1 92 ? 30.704 -1.462 -34.229 1.00 56.22 92 LYS A C 1
ATOM 772 O O . LYS A 1 92 ? 31.623 -1.154 -33.486 1.00 56.22 92 LYS A O 1
ATOM 777 N N . TYR A 1 93 ? 30.881 -1.779 -35.516 1.00 52.59 93 TYR A N 1
ATOM 778 C CA . TYR A 1 93 ? 32.200 -1.883 -36.168 1.00 52.59 93 TYR A CA 1
ATOM 779 C C . TYR A 1 93 ? 32.628 -0.641 -36.960 1.00 52.59 93 TYR A C 1
ATOM 781 O O . TYR A 1 93 ? 33.796 -0.508 -37.312 1.00 52.59 93 TYR A O 1
ATOM 789 N N . ARG A 1 94 ? 31.723 0.310 -37.225 1.00 54.09 94 ARG A N 1
ATOM 790 C CA . ARG A 1 94 ? 32.101 1.567 -37.898 1.00 54.09 94 ARG A CA 1
ATOM 791 C C . ARG A 1 94 ? 33.048 2.416 -37.049 1.00 54.09 94 ARG A C 1
ATOM 793 O O . ARG A 1 94 ? 33.955 3.029 -37.594 1.00 54.09 94 ARG A O 1
ATOM 800 N N . ALA A 1 95 ? 32.870 2.403 -35.729 1.00 56.78 95 ALA A N 1
ATOM 801 C CA . ALA A 1 95 ? 33.759 3.105 -34.807 1.00 56.78 95 ALA A CA 1
ATOM 802 C C . ALA A 1 95 ? 35.150 2.449 -34.687 1.00 56.78 95 ALA A C 1
ATOM 804 O O . ALA A 1 95 ? 36.122 3.147 -34.415 1.00 56.78 95 ALA A O 1
ATOM 805 N N . GLU A 1 96 ? 35.265 1.132 -34.902 1.00 55.31 96 GLU A N 1
ATOM 806 C CA . GLU A 1 96 ? 36.561 0.435 -34.872 1.00 55.31 96 GLU A CA 1
ATOM 807 C C . GLU A 1 96 ? 37.368 0.662 -36.161 1.00 55.31 96 GLU A C 1
ATOM 809 O O . GLU A 1 96 ? 38.582 0.825 -36.091 1.00 55.31 96 GLU A O 1
ATOM 814 N N . HIS A 1 97 ? 36.717 0.774 -37.324 1.00 53.75 97 HIS A N 1
ATOM 815 C CA . HIS A 1 97 ? 37.424 1.017 -38.589 1.00 53.75 97 HIS A CA 1
ATOM 816 C C . HIS A 1 97 ? 37.908 2.463 -38.786 1.00 53.75 97 HIS A C 1
ATOM 818 O O . HIS A 1 97 ? 38.941 2.661 -39.418 1.00 53.75 97 HIS A O 1
ATOM 824 N N . GLU A 1 98 ? 37.238 3.473 -38.218 1.00 53.50 98 GLU A N 1
ATOM 825 C CA . GLU A 1 98 ? 37.721 4.865 -38.301 1.00 53.50 98 GLU A CA 1
ATOM 826 C C . GLU A 1 98 ? 38.955 5.125 -37.413 1.00 53.50 98 GLU A C 1
ATOM 828 O O . GLU A 1 98 ? 39.743 6.023 -37.701 1.00 53.50 98 GLU A O 1
ATOM 833 N N . HIS A 1 99 ? 39.180 4.331 -36.359 1.00 50.69 99 HIS A N 1
ATOM 834 C CA . HIS A 1 99 ? 40.337 4.512 -35.472 1.00 50.69 99 HIS A CA 1
ATOM 835 C C . HIS A 1 99 ? 41.640 3.892 -35.997 1.00 50.69 99 HIS A C 1
ATOM 837 O O . HIS A 1 99 ? 42.714 4.393 -35.661 1.00 50.69 99 HIS A O 1
ATOM 843 N N . ASP A 1 100 ? 41.569 2.851 -36.831 1.00 51.69 100 ASP A N 1
ATOM 844 C CA . ASP A 1 100 ? 42.762 2.211 -37.405 1.00 51.69 100 ASP A CA 1
ATOM 845 C C . ASP A 1 100 ? 43.329 2.974 -38.617 1.00 51.69 100 ASP A C 1
ATOM 847 O O . ASP A 1 100 ? 44.540 2.947 -38.855 1.00 51.69 100 ASP A O 1
ATOM 851 N N . GLU A 1 101 ? 42.501 3.716 -39.361 1.00 49.44 101 GLU A N 1
ATOM 852 C CA . GLU A 1 101 ? 42.970 4.481 -40.529 1.00 49.44 101 GLU A CA 1
ATOM 853 C C . GLU A 1 101 ? 43.772 5.741 -40.157 1.00 49.44 101 GLU A C 1
ATOM 855 O O . GLU A 1 101 ? 44.584 6.213 -40.952 1.00 49.44 101 GLU A O 1
ATOM 860 N N . HIS A 1 102 ? 43.647 6.251 -38.929 1.00 50.31 102 HIS A N 1
ATOM 861 C CA . HIS A 1 102 ? 44.373 7.445 -38.478 1.00 50.31 102 HIS A CA 1
ATOM 862 C C . HIS A 1 102 ? 45.775 7.179 -37.892 1.00 50.31 102 HIS A C 1
ATOM 864 O O . HIS A 1 102 ? 46.460 8.129 -37.516 1.00 50.31 102 HIS A O 1
ATOM 870 N N . VAL A 1 103 ? 46.234 5.922 -37.823 1.00 48.66 103 VAL A N 1
ATOM 871 C CA . VAL A 1 103 ? 47.556 5.559 -37.256 1.00 48.66 103 VAL A CA 1
ATOM 872 C C . VAL A 1 103 ? 48.615 5.275 -38.335 1.00 48.66 103 VAL A C 1
ATOM 874 O O . VAL A 1 103 ? 49.797 5.122 -38.028 1.00 48.66 103 VAL A O 1
ATOM 877 N N . LYS A 1 104 ? 48.243 5.257 -39.620 1.00 43.38 104 LYS A N 1
ATOM 878 C CA . LYS A 1 104 ? 49.191 5.085 -40.732 1.00 43.38 104 LYS A CA 1
ATOM 879 C C . LYS A 1 104 ? 49.064 6.201 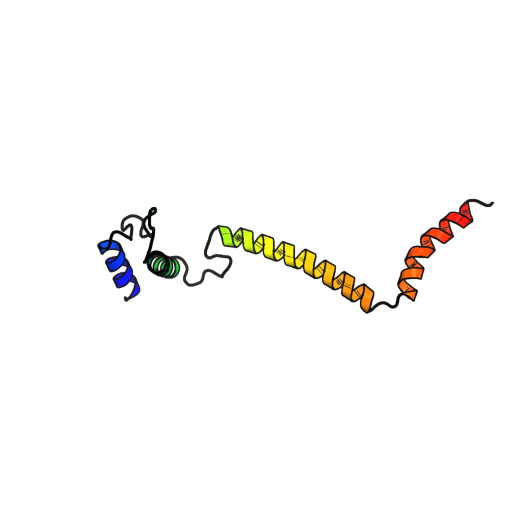-41.762 1.00 43.38 104 LYS A C 1
ATOM 881 O O . LYS A 1 104 ? 48.514 5.974 -42.833 1.00 43.38 104 LYS A O 1
ATOM 886 N N . HIS A 1 105 ? 49.628 7.368 -41.462 1.00 37.69 105 HIS A N 1
ATOM 887 C CA . HIS A 1 105 ? 50.176 8.255 -42.489 1.00 37.69 105 HIS A CA 1
ATOM 888 C C . HIS A 1 105 ? 51.207 9.230 -41.928 1.00 37.69 105 HIS A C 1
ATOM 890 O O . HIS A 1 105 ? 50.999 9.723 -40.798 1.00 37.69 105 HIS A O 1
#

Radius of gyration: 29.7 Å; chains: 1; bounding box: 78×22×66 Å

pLDDT: mean 75.5, std 15.19, range [37.69, 94.5]

Sequence (105 aa):
MEMFRQINKFASEGKWDSINNAPKLFLFGKGRADVYRVYHQMVSPDANIFGRSPYGQYMKALWRVFLIFGGTWALYTAYEQIVPEEYRLHYKYRAEHEHDEHVKH